Protein AF-A0A2X2YAP0-F1 (afdb_monomer)

Mean predicted aligned error: 6.59 Å

Foldseek 3Di:
DPPVVVVCCVPPVVVDDLVVQLVCQCVVVVHDSVVSNVVNVVVVVVVVVVVVVVD

Organism: Clostridium perfringens (NCBI:txid1502)

Sequence (55 aa):
MENKFKDFFDEEIITISKSDAIKRLARRFKVDNLEAQKIYNEWRRNWCDATKRES

Radius of gyration: 11.18 Å; Cα contacts (8 Å, |Δi|>4): 22; chains: 1; bounding box: 33×24×20 Å

Nearest PDB structures (foldseek):
  3g2b-assembly1_A-2  TM=7.277E-01  e=2.894E+00  Xanthomonas campestris pv. campestris
  2r5z-assembly1_A  TM=6.367E-01  e=6.744E+00  Drosophila melanogaster

Structure (mmCIF, N/CA/C/O backbone):
data_AF-A0A2X2YAP0-F1
#
_entry.id   AF-A0A2X2YAP0-F1
#
loop_
_atom_site.group_PDB
_atom_site.id
_atom_site.type_symbol
_atom_site.label_atom_id
_atom_site.label_alt_id
_atom_site.label_comp_id
_atom_site.label_asym_id
_atom_site.label_entity_id
_atom_site.label_seq_id
_atom_site.pdbx_PDB_ins_code
_atom_site.Cartn_x
_atom_site.Cartn_y
_atom_site.Cartn_z
_atom_site.occ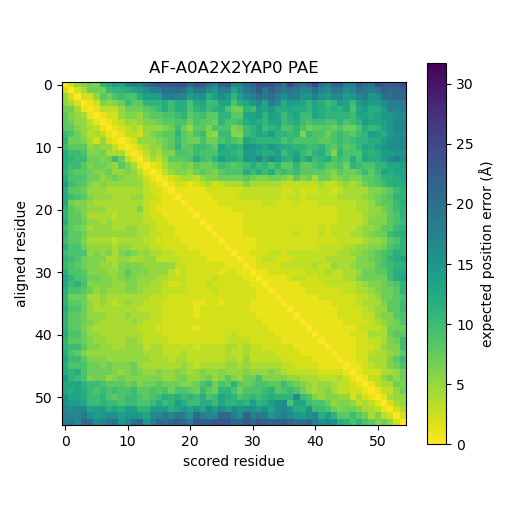upancy
_atom_site.B_iso_or_equiv
_atom_site.auth_seq_id
_atom_site.auth_comp_id
_atom_site.auth_asym_id
_atom_site.auth_atom_id
_atom_site.pdbx_PDB_mode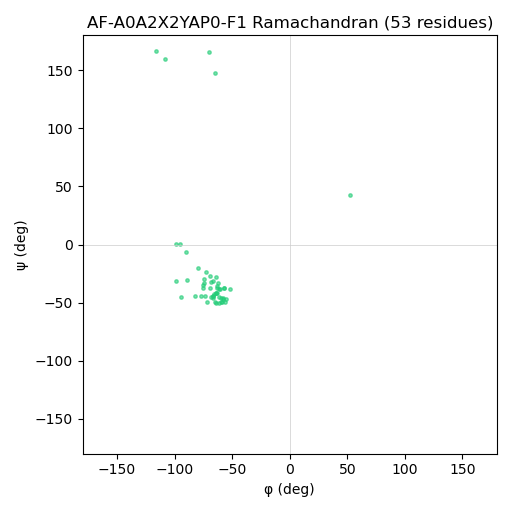l_num
ATOM 1 N N . MET A 1 1 ? 1.153 -16.569 5.738 1.00 44.25 1 MET A N 1
ATOM 2 C CA . MET A 1 1 ? 0.315 -15.379 5.446 1.00 44.25 1 MET A CA 1
ATOM 3 C C . MET A 1 1 ? 1.082 -14.324 4.626 1.00 44.25 1 MET A C 1
ATOM 5 O O . MET A 1 1 ? 0.461 -13.386 4.151 1.00 44.25 1 MET A O 1
ATOM 9 N N . GLU A 1 2 ? 2.388 -14.515 4.379 1.00 52.34 2 GLU A N 1
ATOM 10 C CA . GLU A 1 2 ? 3.279 -13.561 3.690 1.00 52.34 2 GLU A CA 1
ATOM 11 C C . GLU A 1 2 ? 3.092 -13.447 2.164 1.00 52.34 2 GLU A C 1
ATOM 13 O O . GLU A 1 2 ? 3.198 -12.346 1.630 1.00 52.34 2 GLU A O 1
ATOM 18 N N . ASN A 1 3 ? 2.731 -14.523 1.450 1.00 54.34 3 ASN A N 1
ATOM 19 C CA . ASN A 1 3 ? 2.715 -14.483 -0.025 1.00 54.34 3 ASN A CA 1
ATOM 20 C C . ASN A 1 3 ? 1.651 -13.547 -0.629 1.00 54.34 3 ASN A C 1
ATOM 22 O O . ASN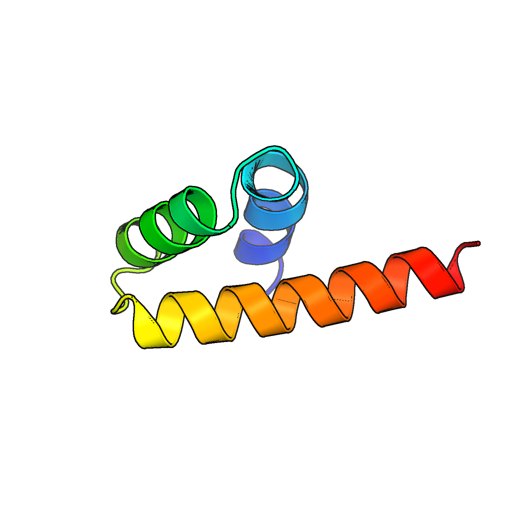 A 1 3 ? 1.896 -12.932 -1.655 1.00 54.34 3 ASN A O 1
ATOM 26 N N . LYS A 1 4 ? 0.492 -13.356 0.020 1.00 58.03 4 LYS A N 1
ATOM 27 C CA . LYS A 1 4 ? -0.582 -12.502 -0.53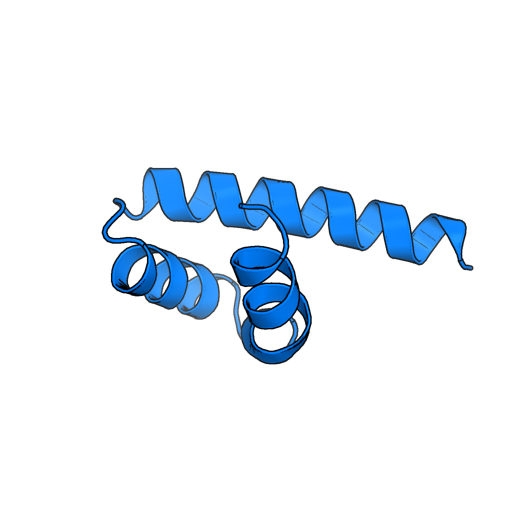4 1.00 58.03 4 LYS A CA 1
ATOM 28 C C . LYS A 1 4 ? -0.274 -11.005 -0.486 1.00 58.03 4 LYS A C 1
ATOM 30 O O . LYS A 1 4 ? -0.887 -10.242 -1.226 1.00 58.03 4 LYS A O 1
ATOM 35 N N . PHE A 1 5 ? 0.607 -10.584 0.419 1.00 65.00 5 PHE A N 1
ATOM 36 C CA . PHE A 1 5 ? 1.031 -9.191 0.497 1.00 65.00 5 PHE A CA 1
ATOM 37 C C . PHE A 1 5 ? 2.122 -8.916 -0.531 1.00 65.00 5 PHE A C 1
ATOM 39 O O . PHE A 1 5 ? 2.031 -7.919 -1.237 1.00 65.00 5 PHE A O 1
ATOM 46 N N . LYS A 1 6 ? 3.103 -9.816 -0.649 1.00 63.59 6 LYS A N 1
ATOM 47 C CA . LYS A 1 6 ? 4.262 -9.623 -1.520 1.00 63.59 6 LYS A CA 1
ATOM 48 C C . LYS A 1 6 ? 3.866 -9.423 -2.987 1.00 63.59 6 LYS A C 1
ATOM 50 O O . LYS A 1 6 ? 4.238 -8.404 -3.553 1.00 63.59 6 LYS A O 1
ATOM 55 N N . ASP A 1 7 ? 3.012 -10.290 -3.533 1.00 66.00 7 ASP A N 1
ATOM 56 C CA . ASP A 1 7 ? 2.585 -10.193 -4.939 1.00 66.00 7 ASP A CA 1
ATOM 57 C C . ASP A 1 7 ? 1.800 -8.895 -5.217 1.00 66.00 7 ASP A C 1
ATOM 59 O O . ASP A 1 7 ? 2.048 -8.198 -6.195 1.00 66.00 7 ASP A O 1
ATOM 63 N N . PHE A 1 8 ? 0.901 -8.496 -4.306 1.00 69.62 8 PHE A N 1
ATOM 64 C CA . PHE A 1 8 ? 0.149 -7.240 -4.436 1.00 69.62 8 PHE A CA 1
ATOM 65 C C . PHE A 1 8 ? 1.063 -6.011 -4.399 1.00 69.62 8 PHE A C 1
ATOM 67 O O . PHE A 1 8 ? 0.832 -5.015 -5.085 1.00 69.62 8 PHE A O 1
ATOM 74 N N . PHE A 1 9 ? 2.096 -6.064 -3.568 1.00 70.94 9 PHE A N 1
ATOM 75 C CA . PHE A 1 9 ? 3.004 -4.953 -3.400 1.00 70.94 9 PHE A CA 1
ATOM 76 C C . PHE A 1 9 ? 4.015 -4.820 -4.553 1.00 70.94 9 PHE A C 1
ATOM 78 O O . PHE A 1 9 ? 4.230 -3.711 -5.050 1.00 70.94 9 PHE A O 1
ATOM 85 N N . ASP A 1 10 ? 4.600 -5.935 -4.988 1.00 66.25 10 ASP A N 1
ATOM 86 C CA . ASP A 1 10 ? 5.628 -5.953 -6.028 1.00 66.25 10 ASP A CA 1
ATOM 87 C C . ASP A 1 10 ? 5.030 -5.710 -7.432 1.00 66.25 10 ASP A C 1
ATOM 89 O O . ASP A 1 10 ? 5.681 -5.073 -8.258 1.00 66.25 10 ASP A O 1
ATOM 93 N N . GLU A 1 11 ? 3.774 -6.104 -7.695 1.00 66.88 11 GLU A N 1
ATOM 94 C CA . GLU A 1 11 ? 3.127 -5.886 -9.004 1.00 66.88 11 GLU A CA 1
ATOM 95 C C . GLU A 1 11 ? 2.279 -4.601 -9.084 1.00 66.88 11 GLU A C 1
ATOM 97 O O . GLU A 1 11 ? 2.388 -3.844 -10.052 1.00 66.88 11 GLU A O 1
ATOM 102 N N . GLU A 1 12 ? 1.439 -4.304 -8.081 1.00 67.62 12 GLU A N 1
ATOM 103 C CA . GLU A 1 12 ? 0.496 -3.171 -8.158 1.00 67.62 12 GLU A CA 1
ATOM 104 C C . GLU A 1 12 ? 0.968 -1.900 -7.443 1.00 67.62 12 GLU A C 1
ATOM 106 O O . GLU A 1 12 ? 0.598 -0.795 -7.845 1.00 67.62 12 GLU A O 1
ATOM 111 N N . ILE A 1 13 ? 1.735 -2.023 -6.355 1.00 69.06 13 ILE A N 1
ATOM 112 C CA . ILE A 1 13 ? 2.053 -0.876 -5.490 1.00 69.06 13 ILE A CA 1
ATOM 113 C C . ILE A 1 13 ? 3.328 -0.147 -5.945 1.00 69.06 13 ILE A C 1
ATOM 115 O O . ILE A 1 13 ? 3.412 1.072 -5.780 1.00 69.06 13 ILE A O 1
ATOM 119 N N . ILE A 1 14 ? 4.302 -0.843 -6.549 1.00 70.06 14 ILE A N 1
ATOM 120 C CA . ILE A 1 14 ? 5.540 -0.232 -7.082 1.00 70.06 14 ILE A CA 1
ATOM 121 C C . ILE A 1 14 ? 5.259 0.864 -8.115 1.00 70.06 14 ILE A C 1
ATOM 123 O O . ILE A 1 14 ? 5.971 1.869 -8.151 1.00 70.06 14 ILE A O 1
ATOM 127 N N . THR A 1 15 ? 4.237 0.670 -8.948 1.00 77.06 15 THR A N 1
ATOM 128 C CA . THR A 1 15 ? 3.980 1.484 -10.144 1.00 77.06 15 THR A CA 1
ATOM 129 C C . THR A 1 15 ? 3.090 2.700 -9.882 1.00 77.06 15 THR A C 1
ATOM 131 O O . THR A 1 15 ? 2.920 3.538 -10.769 1.00 77.06 15 THR A O 1
ATOM 134 N N . ILE A 1 16 ? 2.537 2.836 -8.672 1.00 82.06 16 ILE A N 1
ATOM 135 C CA . ILE A 1 16 ? 1.577 3.891 -8.323 1.00 82.06 16 ILE A CA 1
ATOM 136 C C . ILE A 1 16 ? 2.103 4.842 -7.243 1.00 82.06 16 ILE A C 1
ATOM 138 O O . ILE A 1 16 ? 3.085 4.584 -6.546 1.00 82.06 16 ILE A O 1
ATOM 142 N N . SER A 1 17 ? 1.418 5.977 -7.080 1.00 85.62 17 SER A N 1
ATOM 143 C CA . SER A 1 17 ? 1.768 6.960 -6.056 1.00 85.62 17 SER A CA 1
ATOM 144 C C . SER A 1 17 ? 1.586 6.390 -4.640 1.00 85.62 17 SER A C 1
ATOM 146 O O . SER A 1 17 ? 0.650 5.635 -4.366 1.00 85.62 17 SER A O 1
ATOM 148 N N . LYS A 1 18 ? 2.423 6.833 -3.690 1.00 85.44 18 LYS A N 1
ATOM 149 C CA . LYS A 1 18 ? 2.298 6.478 -2.261 1.00 85.44 18 LYS A CA 1
ATOM 150 C C . LYS A 1 18 ? 0.888 6.740 -1.715 1.00 85.44 18 LYS A C 1
ATOM 152 O O . LYS A 1 18 ? 0.390 5.966 -0.903 1.00 85.44 18 LYS A O 1
ATOM 157 N N . SER A 1 19 ? 0.246 7.832 -2.139 1.00 87.69 19 SER A N 1
ATOM 158 C CA . SER A 1 19 ? -1.101 8.185 -1.674 1.00 87.69 19 SER A CA 1
ATOM 159 C C . SER A 1 19 ? -2.134 7.142 -2.108 1.00 87.69 19 SER A C 1
ATOM 161 O O . SER A 1 19 ? -2.979 6.735 -1.308 1.00 87.69 19 SER A O 1
ATOM 163 N N . ASP A 1 20 ? -2.035 6.670 -3.351 1.00 88.50 20 ASP A N 1
ATOM 164 C CA . ASP A 1 20 ? -2.968 5.686 -3.898 1.00 88.50 20 ASP A CA 1
ATOM 165 C C . ASP A 1 20 ? -2.693 4.295 -3.342 1.00 88.50 20 ASP A C 1
ATOM 167 O O . ASP A 1 20 ? -3.634 3.578 -3.003 1.00 88.50 20 ASP A O 1
ATOM 171 N N . ALA A 1 21 ? -1.419 3.955 -3.143 1.00 86.88 21 ALA A N 1
ATOM 172 C CA . ALA A 1 21 ? -1.004 2.737 -2.466 1.00 86.88 21 ALA A CA 1
ATOM 173 C C . ALA A 1 21 ? -1.610 2.625 -1.061 1.00 86.88 21 ALA A C 1
ATOM 175 O O . ALA A 1 21 ? -2.236 1.617 -0.739 1.00 86.88 21 ALA A O 1
ATOM 176 N N . ILE A 1 22 ? -1.510 3.684 -0.250 1.00 89.44 22 ILE A N 1
ATOM 177 C CA . ILE A 1 22 ? -2.081 3.714 1.106 1.00 89.44 22 ILE A CA 1
ATOM 178 C C . ILE A 1 22 ? -3.606 3.552 1.063 1.00 89.44 22 ILE A C 1
ATOM 180 O O . ILE A 1 22 ? -4.153 2.741 1.808 1.00 89.44 22 ILE A O 1
ATOM 184 N N . LYS A 1 23 ? -4.304 4.258 0.162 1.00 89.44 23 LYS A N 1
ATOM 185 C CA . LYS A 1 23 ? -5.768 4.134 0.017 1.00 89.44 23 LYS A CA 1
ATOM 186 C C . LYS A 1 23 ? -6.189 2.728 -0.410 1.00 89.44 23 LYS A C 1
ATOM 188 O O . LYS A 1 23 ? -7.185 2.205 0.096 1.00 89.44 23 LYS A O 1
ATOM 193 N N . ARG A 1 24 ? -5.460 2.113 -1.348 1.00 87.25 24 ARG A N 1
ATOM 194 C CA . ARG A 1 24 ? -5.723 0.739 -1.797 1.00 87.25 24 ARG A CA 1
ATOM 195 C C . ARG A 1 24 ? -5.465 -0.261 -0.676 1.00 87.25 24 ARG A C 1
ATOM 197 O O . ARG A 1 24 ? -6.314 -1.120 -0.461 1.00 87.25 24 ARG A O 1
ATOM 204 N N . LEU A 1 25 ? -4.378 -0.108 0.081 1.00 86.50 25 LEU A N 1
ATOM 205 C CA . LEU A 1 25 ? -4.068 -0.939 1.249 1.00 86.50 25 LEU A CA 1
ATOM 206 C C . LEU A 1 25 ? -5.153 -0.848 2.321 1.00 86.50 25 LEU A C 1
ATOM 208 O O . LEU A 1 25 ? -5.672 -1.879 2.748 1.00 86.50 25 LEU A O 1
ATOM 212 N N . ALA A 1 26 ? -5.553 0.371 2.685 1.00 90.44 26 ALA A N 1
ATOM 213 C CA . ALA A 1 26 ? -6.616 0.613 3.655 1.00 90.44 26 ALA A CA 1
ATOM 214 C C . ALA A 1 26 ? -7.920 -0.093 3.247 1.00 90.44 26 ALA A C 1
ATOM 216 O O . ALA A 1 26 ? -8.513 -0.829 4.035 1.00 90.44 26 ALA A O 1
ATOM 217 N N . ARG A 1 27 ? -8.330 0.040 1.976 1.00 88.88 27 ARG A N 1
ATOM 218 C CA . ARG A 1 27 ? -9.532 -0.627 1.441 1.00 88.88 27 ARG A CA 1
ATOM 219 C C . ARG A 1 27 ? -9.398 -2.148 1.379 1.00 88.88 27 ARG A C 1
ATOM 221 O O . ARG A 1 27 ? -10.337 -2.855 1.733 1.00 88.88 27 ARG A O 1
ATOM 228 N N . ARG A 1 28 ? -8.256 -2.651 0.909 1.00 85.25 28 ARG A N 1
ATOM 229 C CA . ARG A 1 28 ? -8.009 -4.082 0.678 1.00 85.25 28 ARG A CA 1
ATOM 230 C C . ARG A 1 28 ? -7.977 -4.864 1.986 1.00 85.25 28 ARG A C 1
ATOM 232 O O . ARG A 1 28 ? -8.580 -5.931 2.066 1.00 85.25 28 ARG A O 1
ATOM 239 N N . PHE A 1 29 ? -7.298 -4.316 2.988 1.00 83.69 29 PHE A N 1
ATOM 240 C CA . PHE A 1 29 ? -7.074 -4.966 4.278 1.00 83.69 29 PHE A CA 1
ATOM 241 C C . PHE A 1 29 ? -8.042 -4.500 5.367 1.00 83.69 29 PHE A C 1
ATOM 243 O O . PHE A 1 29 ? -7.984 -5.011 6.480 1.00 83.69 29 PHE A O 1
ATOM 250 N N . LYS A 1 30 ? -8.966 -3.585 5.038 1.00 89.62 30 LYS A 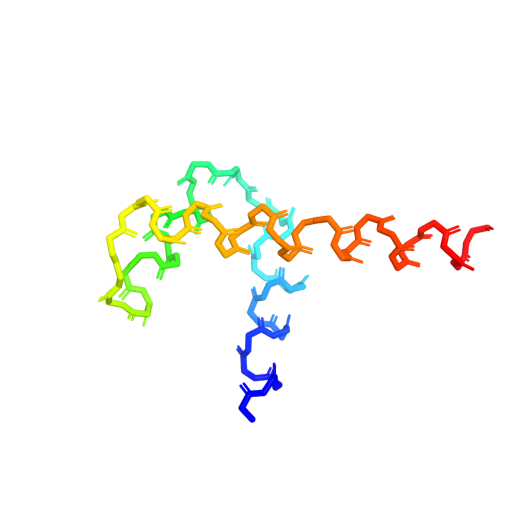N 1
ATOM 251 C CA . LYS A 1 30 ? -9.935 -2.990 5.973 1.00 89.62 30 LYS A CA 1
ATOM 252 C C . LYS A 1 30 ? -9.252 -2.411 7.218 1.00 89.62 30 LYS A C 1
ATOM 254 O O . LYS A 1 30 ? -9.730 -2.589 8.334 1.00 89.62 30 LYS A O 1
ATOM 259 N N . VAL A 1 31 ? -8.133 -1.728 7.001 1.00 90.38 31 VAL A N 1
ATOM 260 C CA . VAL A 1 31 ? -7.371 -1.025 8.039 1.00 90.38 31 VAL A CA 1
ATOM 261 C C . VAL A 1 31 ? -7.528 0.482 7.863 1.00 90.38 31 VAL A C 1
ATOM 263 O O . VAL A 1 31 ? -7.889 0.953 6.781 1.00 90.38 31 VAL A O 1
ATOM 266 N N . ASP A 1 32 ? -7.263 1.250 8.915 1.00 92.94 32 ASP A N 1
ATOM 267 C CA . ASP A 1 32 ? -7.238 2.705 8.800 1.00 92.94 32 ASP A CA 1
ATOM 268 C C . ASP A 1 32 ? -6.028 3.195 7.975 1.00 92.94 32 ASP A C 1
ATOM 270 O O . ASP A 1 32 ? -5.083 2.457 7.681 1.00 92.94 32 ASP A O 1
ATOM 274 N N . ASN A 1 33 ? -6.062 4.466 7.567 1.00 89.00 33 ASN A N 1
ATOM 275 C CA . ASN A 1 33 ? -4.997 5.053 6.748 1.00 89.00 33 ASN A CA 1
ATOM 276 C C . ASN A 1 33 ? -3.641 5.107 7.466 1.00 89.00 33 ASN A C 1
ATOM 278 O O . ASN A 1 33 ? -2.603 5.108 6.804 1.00 89.00 33 ASN A O 1
ATOM 282 N N . LEU A 1 34 ? -3.645 5.192 8.795 1.00 92.69 34 LEU A N 1
ATOM 283 C CA . LEU A 1 34 ? -2.449 5.315 9.622 1.00 92.69 34 LEU A CA 1
ATOM 284 C C . LEU A 1 34 ? -1.716 3.971 9.660 1.00 92.69 34 LEU A C 1
ATOM 286 O O . LEU A 1 34 ? -0.509 3.905 9.429 1.00 92.69 34 LEU A O 1
ATOM 290 N N . GLU A 1 35 ? -2.468 2.894 9.843 1.00 90.81 35 GLU A N 1
ATOM 291 C CA . GLU A 1 35 ? -1.989 1.523 9.799 1.00 90.81 35 GLU A CA 1
ATOM 292 C C . GLU A 1 35 ? -1.564 1.125 8.380 1.00 90.81 35 GLU A C 1
ATOM 294 O O . GLU A 1 35 ? -0.451 0.638 8.182 1.00 90.81 35 GLU A O 1
ATOM 299 N N . ALA A 1 36 ? -2.361 1.456 7.358 1.00 90.38 36 ALA A N 1
ATOM 300 C CA . ALA A 1 36 ? -1.974 1.261 5.957 1.00 90.38 36 ALA A CA 1
ATOM 301 C C . ALA A 1 36 ? -0.659 1.979 5.606 1.00 90.38 36 ALA A C 1
ATOM 303 O O . ALA A 1 36 ? 0.164 1.457 4.849 1.00 90.38 36 ALA A O 1
ATOM 304 N N . GLN A 1 37 ? -0.435 3.169 6.167 1.00 92.12 37 GLN A N 1
ATOM 305 C CA . GLN A 1 37 ? 0.797 3.920 5.964 1.00 92.12 37 GLN A CA 1
ATOM 306 C C . GLN A 1 37 ? 2.007 3.264 6.642 1.00 92.12 37 GLN A C 1
ATOM 308 O O . GLN A 1 37 ? 3.090 3.268 6.048 1.00 92.12 37 GLN A O 1
ATOM 313 N N . LYS A 1 38 ? 1.850 2.679 7.838 1.00 91.50 38 LYS A N 1
ATOM 314 C CA . LYS A 1 38 ? 2.921 1.901 8.486 1.00 91.50 38 LYS A CA 1
ATOM 315 C C . LYS A 1 38 ? 3.310 0.698 7.635 1.00 91.50 38 LYS A C 1
ATOM 317 O O . LYS A 1 38 ? 4.486 0.574 7.299 1.00 91.50 38 LYS A O 1
ATOM 322 N N . ILE A 1 39 ? 2.322 -0.090 7.205 1.00 87.62 39 ILE A N 1
ATOM 323 C CA . ILE A 1 39 ? 2.527 -1.283 6.371 1.00 87.62 39 ILE A CA 1
ATOM 324 C C . ILE A 1 39 ? 3.250 -0.903 5.070 1.00 87.62 39 ILE A C 1
ATOM 326 O O . ILE A 1 39 ? 4.250 -1.521 4.713 1.00 87.62 39 ILE A O 1
ATOM 330 N N . TYR A 1 40 ? 2.807 0.162 4.389 1.00 87.62 40 TYR A N 1
ATOM 331 C CA . TYR A 1 40 ? 3.475 0.648 3.178 1.00 87.62 40 TYR A CA 1
ATOM 332 C C . TYR A 1 40 ? 4.935 1.042 3.436 1.00 87.62 40 TYR A C 1
ATOM 334 O O . TYR A 1 40 ? 5.820 0.690 2.660 1.00 87.62 40 TYR A O 1
ATOM 342 N N . ASN A 1 41 ? 5.206 1.792 4.509 1.00 88.25 41 ASN A N 1
ATOM 343 C CA . ASN A 1 41 ? 6.560 2.255 4.820 1.00 88.25 41 ASN A CA 1
ATOM 344 C C . ASN A 1 41 ? 7.498 1.103 5.220 1.00 88.25 41 ASN A C 1
ATOM 346 O O . ASN A 1 41 ? 8.704 1.201 4.995 1.00 88.25 41 ASN A O 1
ATOM 350 N N . GLU A 1 42 ? 6.972 0.060 5.858 1.00 87.25 42 GLU A N 1
ATOM 351 C CA . GLU A 1 42 ? 7.725 -1.139 6.226 1.00 87.25 42 GLU A CA 1
ATOM 352 C C . GLU A 1 42 ? 8.055 -1.977 4.992 1.00 87.25 42 GLU A C 1
ATOM 354 O O . GLU A 1 42 ? 9.227 -2.253 4.736 1.00 87.25 42 GLU A O 1
ATOM 359 N N . TRP A 1 43 ? 7.055 -2.255 4.149 1.00 85.12 43 TRP A N 1
ATOM 360 C CA . TRP A 1 43 ? 7.285 -2.930 2.875 1.00 85.12 43 TRP A CA 1
ATOM 361 C C . TRP A 1 43 ? 8.279 -2.158 1.991 1.00 85.12 43 TRP A C 1
ATOM 363 O O . TRP A 1 43 ? 9.235 -2.746 1.496 1.00 85.12 43 TRP A O 1
ATOM 373 N N . ARG A 1 44 ? 8.129 -0.831 1.850 1.00 83.62 44 ARG A N 1
ATOM 374 C CA . ARG A 1 44 ? 9.019 0.004 1.021 1.00 83.62 44 ARG A CA 1
ATOM 375 C C . ARG A 1 44 ? 10.471 -0.051 1.503 1.00 83.62 44 ARG A C 1
ATOM 377 O O . ARG A 1 44 ? 11.379 -0.049 0.678 1.00 83.62 44 ARG A O 1
ATOM 384 N N . ARG A 1 45 ? 10.697 -0.078 2.822 1.00 84.31 45 ARG A N 1
ATOM 385 C CA . ARG A 1 45 ? 12.041 -0.220 3.404 1.00 84.31 45 ARG A CA 1
ATOM 386 C C . ARG A 1 45 ? 12.645 -1.574 3.057 1.00 84.31 45 ARG A C 1
ATOM 388 O O . ARG A 1 45 ? 13.742 -1.608 2.511 1.00 84.31 45 ARG A O 1
ATOM 395 N N . ASN A 1 46 ? 11.890 -2.648 3.272 1.00 81.56 46 ASN A N 1
ATOM 396 C CA . ASN A 1 46 ? 12.328 -4.002 2.941 1.00 81.56 46 ASN A CA 1
ATOM 397 C C . ASN A 1 46 ? 12.603 -4.165 1.438 1.00 81.56 46 ASN A C 1
ATOM 399 O O . ASN A 1 46 ? 13.584 -4.796 1.061 1.00 81.56 46 ASN A O 1
ATOM 403 N N . TRP A 1 47 ? 11.787 -3.547 0.582 1.00 79.00 47 TRP A N 1
ATOM 404 C CA . TRP A 1 47 ? 11.971 -3.554 -0.868 1.00 79.00 47 TRP A CA 1
ATOM 405 C C . TRP A 1 47 ? 13.232 -2.788 -1.308 1.00 79.00 47 TRP A C 1
ATOM 407 O O . TRP A 1 47 ? 14.036 -3.296 -2.092 1.00 79.00 47 TRP A O 1
ATOM 417 N N . CYS A 1 48 ? 13.458 -1.586 -0.768 1.00 75.06 48 CYS A N 1
ATOM 418 C CA . CYS A 1 48 ? 14.681 -0.823 -1.034 1.00 75.06 48 CYS A CA 1
ATOM 419 C C . CYS A 1 48 ? 15.942 -1.541 -0.522 1.00 75.06 48 CYS A C 1
ATOM 421 O O . CYS A 1 48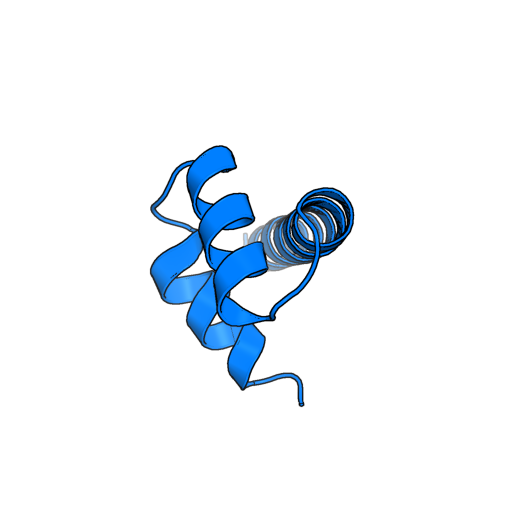 ? 16.996 -1.434 -1.141 1.00 75.06 48 CYS A O 1
ATOM 423 N N . ASP A 1 49 ? 15.862 -2.246 0.605 1.00 74.62 49 ASP A N 1
ATOM 424 C CA . ASP A 1 49 ? 17.000 -2.991 1.149 1.00 74.62 49 ASP A CA 1
ATOM 425 C C . ASP A 1 49 ? 17.269 -4.288 0.374 1.00 74.62 49 ASP A C 1
ATOM 427 O O . ASP A 1 49 ? 18.431 -4.648 0.185 1.00 74.62 49 ASP A O 1
ATOM 431 N N . ALA A 1 50 ? 16.224 -4.962 -0.116 1.00 68.81 50 ALA A N 1
ATOM 432 C CA . ALA A 1 50 ? 16.353 -6.131 -0.983 1.00 68.81 50 ALA A CA 1
ATOM 433 C C . ALA A 1 50 ? 17.026 -5.766 -2.316 1.00 68.81 50 ALA A C 1
ATOM 435 O O . ALA A 1 50 ? 18.043 -6.355 -2.668 1.00 68.81 50 ALA A O 1
ATOM 436 N N . THR A 1 51 ? 16.536 -4.725 -2.995 1.00 64.12 51 THR A N 1
ATOM 437 C CA . THR A 1 51 ? 17.096 -4.263 -4.281 1.00 64.12 51 THR A CA 1
ATOM 438 C C . THR A 1 51 ? 18.548 -3.789 -4.173 1.00 64.12 51 THR A C 1
ATOM 440 O O . THR A 1 51 ? 19.336 -4.008 -5.090 1.00 64.12 51 THR A O 1
ATOM 443 N N . LYS A 1 52 ? 18.950 -3.203 -3.037 1.00 63.09 52 LYS A N 1
ATOM 444 C CA . LYS A 1 52 ? 20.351 -2.825 -2.774 1.00 63.09 52 LYS A CA 1
ATOM 445 C C . LYS A 1 52 ? 21.301 -4.006 -2.578 1.00 63.09 52 LYS A C 1
ATOM 447 O O . LYS A 1 52 ? 22.492 -3.834 -2.794 1.00 63.09 52 LYS A O 1
ATOM 452 N N . ARG A 1 53 ? 20.820 -5.162 -2.110 1.00 61.12 53 ARG A N 1
ATOM 453 C CA . ARG A 1 53 ? 21.662 -6.364 -1.936 1.00 61.12 53 ARG A CA 1
ATOM 454 C C . ARG A 1 53 ? 21.896 -7.114 -3.243 1.00 61.12 53 ARG A C 1
ATOM 456 O O . ARG A 1 53 ? 22.828 -7.905 -3.315 1.00 61.12 53 ARG A O 1
ATOM 463 N N . GLU A 1 54 ? 21.045 -6.880 -4.233 1.00 56.47 54 GLU A N 1
ATOM 464 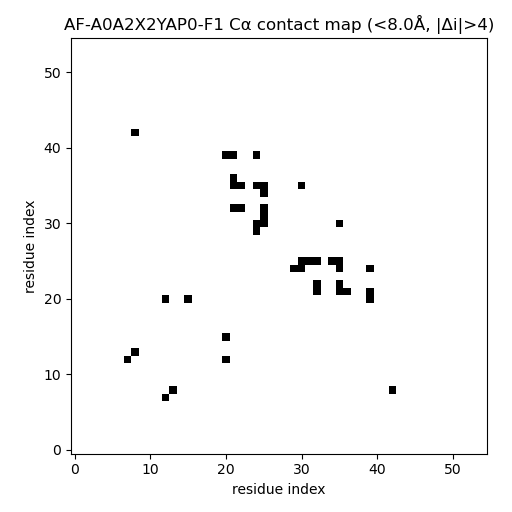C CA . GLU A 1 54 ? 21.136 -7.480 -5.566 1.00 56.47 54 GLU A CA 1
ATOM 465 C C . GLU A 1 54 ? 21.873 -6.580 -6.580 1.00 56.47 54 GLU A C 1
ATOM 467 O O . GLU A 1 54 ? 22.001 -6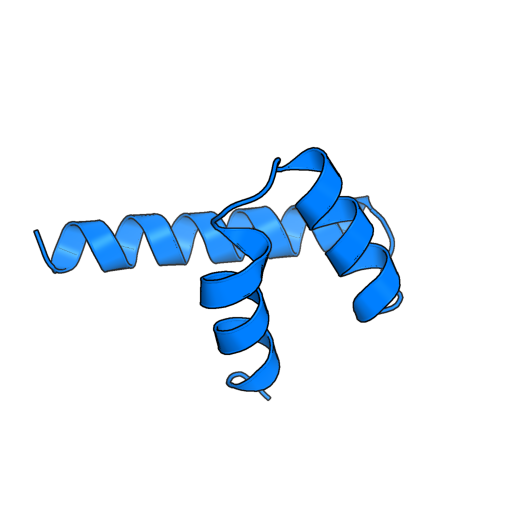.969 -7.739 1.00 56.47 54 GLU A O 1
ATOM 472 N N . SER A 1 55 ? 22.352 -5.398 -6.158 1.00 50.19 55 SER A N 1
ATOM 473 C CA . SER A 1 55 ? 23.083 -4.421 -6.989 1.00 50.19 55 SER A CA 1
ATOM 474 C C . SER A 1 55 ? 24.590 -4.442 -6.753 1.00 50.19 55 SER A C 1
ATOM 476 O O . SER A 1 55 ? 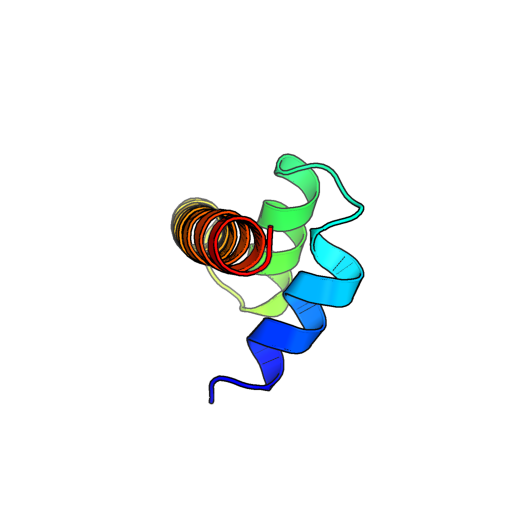25.001 -4.656 -5.590 1.00 50.19 55 SER A O 1
#

pLDDT: mean 77.73, std 12.93, range [44.25, 92.94]

Secondary structure (DSSP, 8-state):
--HHHHHHIIIIITTS-HHHHHHHHHHHHT--HHHHHHHHHHHHHHHHHHHHH--

Solvent-accessible surface area (backbone atoms only — not comparable to full-atom values): 3176 Å² total; per-residue (Å²): 130,65,68,74,52,49,56,51,40,70,69,62,38,70,83,48,55,72,70,56,39,25,54,50,42,12,65,74,70,72,43,54,64,68,57,21,42,50,54,50,55,52,51,51,50,53,50,55,54,52,56,57,73,78,101